Protein AF-X1QXF0-F1 (afdb_monomer_lite)

Foldseek 3Di:
DEEQCFLNPPPVVCVVVVDQDEYEHQDPVSVVNNCVVPVPHHYDHDHPPDLADPAAFQADQDYHYPPPVVLVVDPSNVVRRNRRHHDD

Radius of gyration: 12.55 Å; chains: 1; bounding box: 30×27×30 Å

pLDDT: mean 96.08, std 4.85, range [59.84, 98.75]

Structure (mmCIF, N/CA/C/O backbone):
data_AF-X1QXF0-F1
#
_entry.id   AF-X1QXF0-F1
#
loop_
_atom_site.group_PDB
_atom_site.id
_atom_site.type_symbol
_atom_site.label_atom_id
_atom_site.label_alt_id
_atom_site.label_comp_id
_atom_site.label_asym_id
_atom_site.label_entity_id
_atom_site.label_seq_id
_atom_site.pdbx_PDB_ins_code
_atom_site.Cartn_x
_atom_site.Cartn_y
_atom_site.Cartn_z
_atom_site.occupancy
_atom_site.B_iso_or_equiv
_atom_site.auth_seq_id
_atom_site.auth_comp_id
_atom_site.auth_asym_id
_atom_site.auth_atom_id
_atom_site.pdbx_PDB_model_num
ATOM 1 N N . PHE A 1 1 ? -5.645 -0.481 0.797 1.00 97.81 1 PHE A N 1
ATOM 2 C CA . PHE A 1 1 ? -4.170 -0.572 0.838 1.00 97.81 1 PHE A CA 1
ATOM 3 C C . PHE A 1 1 ? -3.630 0.361 -0.223 1.00 97.81 1 PHE A C 1
ATOM 5 O O . PHE A 1 1 ? -4.103 0.277 -1.348 1.00 97.81 1 PHE A O 1
ATOM 12 N N . ASP A 1 2 ? -2.755 1.287 0.151 1.00 98.06 2 ASP A N 1
ATOM 13 C CA . ASP A 1 2 ? -2.182 2.308 -0.733 1.00 98.06 2 ASP A CA 1
ATOM 14 C C . ASP A 1 2 ? -0.748 1.903 -1.104 1.00 98.06 2 ASP A C 1
ATOM 16 O O . ASP A 1 2 ? 0.149 1.954 -0.260 1.00 98.06 2 ASP A O 1
ATOM 20 N N . ILE A 1 3 ? -0.566 1.401 -2.327 1.00 97.19 3 ILE A N 1
ATOM 21 C CA . ILE A 1 3 ? 0.703 0.901 -2.870 1.00 97.19 3 ILE A CA 1
ATOM 22 C C . ILE A 1 3 ? 1.463 2.062 -3.506 1.00 97.19 3 ILE A C 1
ATOM 24 O O . ILE A 1 3 ? 0.947 2.713 -4.416 1.00 97.19 3 ILE A O 1
ATOM 28 N N . GLY A 1 4 ? 2.701 2.282 -3.064 1.00 96.44 4 GLY A N 1
ATOM 29 C CA . GLY A 1 4 ? 3.462 3.476 -3.433 1.00 96.44 4 GLY A CA 1
ATOM 30 C C . GLY A 1 4 ? 2.854 4.740 -2.821 1.00 96.44 4 GLY A C 1
ATOM 31 O O . GLY A 1 4 ? 2.833 5.797 -3.452 1.00 96.44 4 GLY A O 1
ATOM 32 N N . GLY A 1 5 ? 2.276 4.625 -1.619 1.00 97.19 5 GLY A N 1
ATOM 33 C CA . GLY A 1 5 ? 1.546 5.724 -0.975 1.00 97.19 5 GLY A CA 1
ATOM 34 C C . GLY A 1 5 ? 2.437 6.889 -0.522 1.00 97.19 5 GLY A C 1
ATOM 35 O O . GLY A 1 5 ? 1.932 7.952 -0.129 1.00 97.19 5 GLY A O 1
ATOM 36 N N . GLY A 1 6 ? 3.763 6.720 -0.580 1.00 97.69 6 GLY A N 1
ATOM 37 C CA . GLY A 1 6 ? 4.758 7.728 -0.251 1.00 97.69 6 GLY A CA 1
ATOM 38 C C . GLY A 1 6 ? 4.551 8.333 1.135 1.00 97.69 6 GLY A C 1
ATOM 39 O O . GLY A 1 6 ? 4.322 7.646 2.127 1.00 97.69 6 GLY A O 1
ATOM 40 N N . SER A 1 7 ? 4.589 9.666 1.199 1.00 98.31 7 SER A N 1
ATOM 41 C CA . SER A 1 7 ? 4.365 10.434 2.434 1.00 98.31 7 SER A CA 1
ATOM 42 C C . SER A 1 7 ? 2.881 10.655 2.781 1.00 98.31 7 SER A C 1
ATOM 44 O O . SER A 1 7 ? 2.550 11.580 3.530 1.00 98.31 7 SER A O 1
ATOM 46 N N . GLY A 1 8 ? 1.984 9.829 2.228 1.00 98.00 8 GLY A N 1
ATOM 47 C CA . GLY A 1 8 ? 0.563 9.790 2.581 1.00 98.00 8 GLY A CA 1
ATOM 48 C C . GLY A 1 8 ? -0.329 10.781 1.848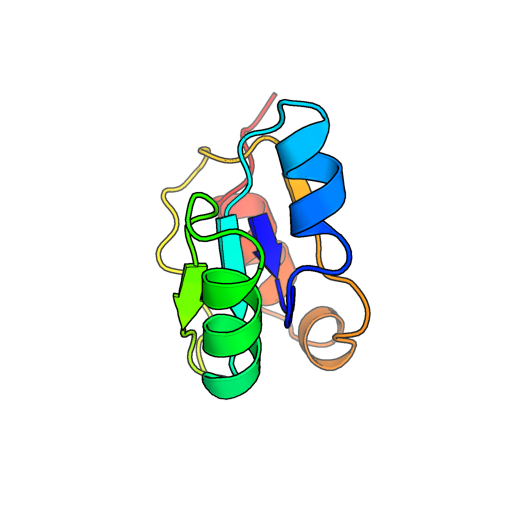 1.00 98.00 8 GLY A C 1
ATOM 49 O O . GLY A 1 8 ? -1.344 11.195 2.404 1.00 98.00 8 GLY A O 1
ATOM 50 N N . ARG A 1 9 ? 0.016 11.170 0.612 1.00 97.75 9 ARG A N 1
ATOM 51 C CA . ARG A 1 9 ? -0.782 12.128 -0.184 1.00 97.75 9 ARG A CA 1
ATOM 52 C C . ARG A 1 9 ? -2.256 11.717 -0.285 1.00 97.75 9 ARG A C 1
ATOM 54 O O . ARG A 1 9 ? -3.122 12.584 -0.259 1.00 97.75 9 ARG A O 1
ATOM 61 N N . ILE A 1 10 ? -2.515 10.415 -0.402 1.00 98.19 10 ILE A N 1
ATOM 62 C CA . ILE A 1 10 ? -3.862 9.842 -0.513 1.00 98.19 10 ILE A CA 1
ATOM 63 C C . ILE A 1 10 ? -4.294 9.195 0.806 1.00 98.19 10 ILE A C 1
ATOM 65 O O . ILE A 1 10 ? -5.419 9.408 1.256 1.00 98.19 10 ILE A O 1
ATOM 69 N N . ALA A 1 11 ? -3.388 8.474 1.471 1.00 98.44 11 ALA A N 1
ATOM 70 C CA . ALA A 1 11 ? -3.687 7.811 2.735 1.00 98.44 11 ALA A CA 1
ATOM 71 C C . ALA A 1 11 ? -4.147 8.756 3.860 1.00 98.44 11 ALA A C 1
ATOM 73 O O . ALA A 1 11 ? -5.069 8.397 4.589 1.00 98.44 11 ALA A O 1
ATOM 74 N N . ILE A 1 12 ? -3.553 9.950 4.001 1.00 98.62 12 ILE A N 1
ATOM 75 C CA . ILE A 1 12 ? -3.899 10.885 5.088 1.00 98.62 12 ILE A CA 1
ATOM 76 C C . ILE A 1 12 ? -5.333 11.419 4.943 1.00 98.62 12 ILE A C 1
ATOM 78 O O . ILE A 1 12 ? -6.088 11.310 5.910 1.00 98.62 12 ILE A O 1
ATOM 82 N N . PRO A 1 13 ? -5.759 11.966 3.785 1.00 98.44 13 PRO A N 1
ATOM 83 C CA . PRO A 1 13 ? -7.154 12.358 3.593 1.00 98.44 13 PRO A CA 1
ATOM 84 C C . PRO A 1 13 ? -8.146 11.216 3.839 1.00 98.44 13 PRO A C 1
ATOM 86 O O . PRO A 1 13 ? -9.107 11.412 4.572 1.00 98.44 13 PRO A O 1
ATOM 89 N N . LEU A 1 14 ? -7.885 10.017 3.301 1.00 98.44 14 LEU A N 1
ATOM 90 C CA . LEU A 1 14 ? -8.763 8.856 3.495 1.00 98.44 14 LEU A CA 1
ATOM 91 C C . LEU A 1 14 ? -8.870 8.447 4.968 1.00 98.44 14 LEU A C 1
ATOM 93 O O . LEU A 1 14 ? -9.959 8.151 5.451 1.00 98.44 14 LEU A O 1
ATOM 97 N N . TYR A 1 15 ? -7.751 8.447 5.693 1.00 98.62 15 TYR A N 1
ATOM 98 C CA . TYR A 1 15 ? -7.746 8.167 7.126 1.00 98.62 15 TYR A CA 1
ATOM 99 C C . TYR A 1 15 ? -8.572 9.191 7.912 1.00 98.62 15 TYR A C 1
ATOM 101 O O . TYR A 1 15 ? -9.380 8.815 8.760 1.00 98.62 15 TYR A O 1
ATOM 109 N N . ARG A 1 16 ? -8.418 10.482 7.598 1.00 98.06 16 ARG A N 1
ATOM 110 C CA . ARG A 1 16 ? -9.176 11.570 8.240 1.00 98.06 16 ARG A CA 1
ATOM 111 C C . ARG A 1 16 ? -10.672 11.526 7.936 1.00 98.06 16 ARG A C 1
ATOM 113 O O . ARG A 1 16 ? -11.451 11.999 8.754 1.00 98.06 16 ARG A O 1
ATOM 120 N N . ASP A 1 17 ? -11.056 10.926 6.815 1.00 98.44 17 ASP A N 1
ATOM 121 C CA . ASP A 1 17 ? -12.452 10.650 6.454 1.00 98.44 17 ASP A CA 1
ATOM 122 C C . ASP A 1 17 ? -13.020 9.391 7.150 1.00 98.44 17 ASP A C 1
ATOM 124 O O . ASP A 1 17 ? -14.167 9.007 6.950 1.00 98.44 17 ASP A O 1
ATOM 128 N N . GLY A 1 18 ? -12.228 8.731 8.004 1.00 98.38 18 GLY A N 1
ATOM 129 C CA . GLY A 1 18 ? -12.650 7.575 8.798 1.00 98.38 18 GLY A CA 1
ATOM 130 C C . GLY A 1 18 ? -12.369 6.219 8.148 1.00 98.38 18 GLY A C 1
ATOM 131 O O . GLY A 1 18 ? -12.750 5.181 8.699 1.00 98.38 18 GLY A O 1
ATOM 132 N N . HIS A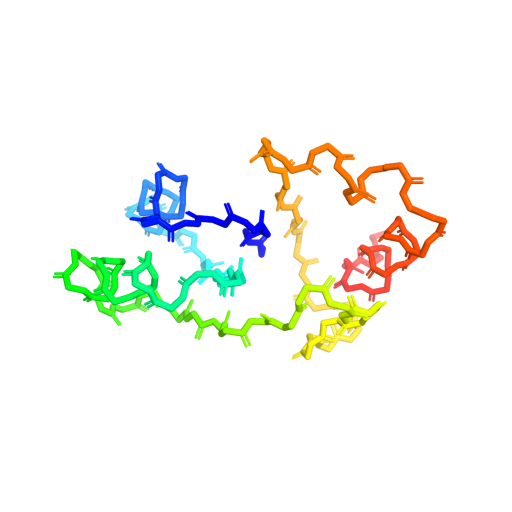 1 19 ? -11.676 6.180 7.007 1.00 98.44 19 HIS A N 1
ATOM 133 C CA . HIS A 1 19 ? -11.277 4.916 6.396 1.00 98.44 19 HIS A CA 1
ATOM 134 C C . HIS A 1 19 ? -10.066 4.296 7.097 1.00 98.44 19 HIS A C 1
ATOM 136 O O . HIS A 1 19 ? -9.106 4.958 7.491 1.00 98.44 19 HIS A O 1
ATOM 142 N N . ARG A 1 20 ? -10.058 2.963 7.178 1.00 98.12 20 ARG A N 1
ATOM 143 C CA . ARG A 1 20 ? -8.887 2.206 7.630 1.00 98.12 20 ARG A CA 1
ATOM 144 C C . ARG A 1 20 ? -7.916 2.040 6.469 1.00 98.12 20 ARG A C 1
ATOM 146 O O . ARG A 1 20 ? -8.174 1.269 5.545 1.00 98.12 20 ARG A O 1
ATOM 153 N N . VAL A 1 21 ? -6.791 2.742 6.535 1.00 98.19 21 VAL A N 1
ATOM 154 C CA . VAL A 1 21 ? -5.767 2.728 5.485 1.00 98.19 21 VAL A CA 1
ATOM 155 C C . VAL A 1 21 ? -4.494 2.061 5.995 1.00 98.19 21 VAL A C 1
ATOM 157 O O . VAL A 1 21 ? -4.120 2.203 7.151 1.00 98.19 21 VAL A O 1
ATOM 160 N N . LEU A 1 22 ? -3.838 1.322 5.107 1.00 98.50 22 LEU A N 1
ATOM 161 C CA . LEU A 1 22 ? -2.500 0.768 5.277 1.00 98.50 22 LEU A CA 1
ATOM 162 C C . LEU A 1 22 ? -1.686 1.204 4.062 1.00 98.50 22 LEU A C 1
ATOM 164 O O . LEU A 1 22 ? -2.191 1.077 2.941 1.00 98.50 22 LEU A O 1
ATOM 168 N N . VAL A 1 23 ? -0.467 1.687 4.284 1.00 98.62 23 VAL A N 1
ATOM 169 C CA . VAL A 1 23 ? 0.443 2.147 3.222 1.00 98.62 23 VAL A CA 1
ATOM 170 C C . VAL A 1 23 ? 1.564 1.132 3.005 1.00 98.62 23 VAL A C 1
ATOM 172 O O . VAL A 1 23 ? 2.155 0.652 3.971 1.00 98.62 23 VAL A O 1
ATOM 175 N N . GLY A 1 24 ? 1.862 0.808 1.749 1.00 98.00 24 GLY A N 1
ATOM 176 C CA . GLY A 1 24 ? 3.063 0.078 1.341 1.00 98.00 24 GLY A CA 1
ATOM 177 C C . GLY A 1 24 ? 3.957 0.980 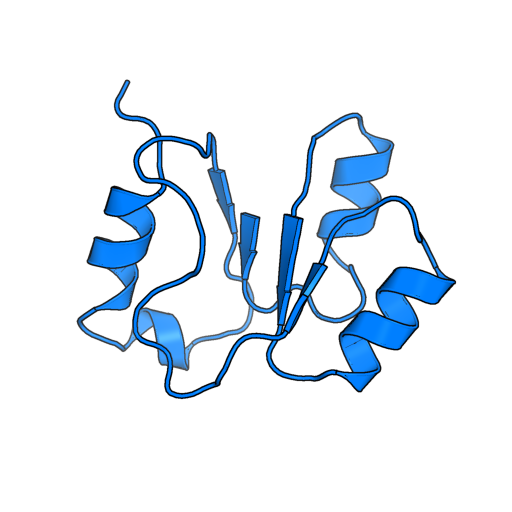0.495 1.00 98.00 24 GLY A C 1
ATOM 178 O O . GLY A 1 24 ? 3.466 1.609 -0.438 1.00 98.00 24 GLY A O 1
ATOM 179 N N . GLU A 1 25 ? 5.248 1.055 0.808 1.00 97.69 25 GLU A N 1
ATOM 180 C CA . GLU A 1 25 ? 6.197 1.952 0.130 1.00 97.69 25 GLU A CA 1
ATOM 181 C C . GLU A 1 25 ? 7.611 1.352 0.131 1.00 97.69 25 GLU A C 1
ATOM 183 O O . GLU A 1 25 ? 7.967 0.654 1.081 1.00 97.69 25 GLU A O 1
ATOM 188 N N . ILE A 1 26 ? 8.399 1.600 -0.919 1.00 96.88 26 ILE A N 1
ATOM 189 C CA . ILE A 1 26 ? 9.804 1.162 -1.024 1.00 96.88 26 ILE A CA 1
ATOM 190 C C . ILE A 1 26 ? 10.767 2.183 -0.402 1.00 96.88 26 ILE A C 1
ATOM 192 O O . ILE A 1 26 ? 11.849 1.822 0.057 1.00 96.88 26 ILE A O 1
ATOM 196 N N . ASP A 1 27 ? 10.379 3.461 -0.367 1.00 97.56 27 ASP A N 1
ATOM 197 C CA . ASP A 1 27 ? 11.172 4.538 0.223 1.00 97.56 27 ASP A CA 1
ATOM 198 C C . ASP A 1 27 ? 10.898 4.701 1.731 1.00 97.56 27 ASP A C 1
ATOM 200 O O . ASP A 1 27 ? 9.891 5.265 2.175 1.00 97.56 27 ASP A O 1
ATOM 204 N N . ALA A 1 28 ? 11.856 4.262 2.548 1.00 98.25 28 ALA A N 1
ATOM 205 C CA . ALA A 1 28 ? 11.801 4.398 4.001 1.00 98.25 28 ALA A CA 1
ATOM 206 C C . ALA A 1 28 ? 11.734 5.862 4.480 1.00 98.25 28 ALA A C 1
ATOM 208 O O . ALA A 1 28 ? 11.149 6.136 5.535 1.00 98.25 28 ALA A O 1
ATOM 209 N N . LEU A 1 29 ? 12.306 6.815 3.734 1.00 98.50 29 LEU A N 1
ATOM 210 C CA . LEU A 1 29 ? 12.229 8.232 4.090 1.00 98.50 29 LEU A CA 1
ATOM 211 C C . LEU A 1 29 ? 10.797 8.749 3.934 1.00 98.50 29 LEU A C 1
ATOM 213 O O . LEU A 1 29 ? 10.299 9.443 4.824 1.00 98.50 29 LEU A O 1
ATOM 217 N N . ALA A 1 30 ? 10.112 8.374 2.854 1.00 98.50 30 ALA A N 1
ATOM 218 C CA . ALA A 1 30 ? 8.713 8.724 2.644 1.00 98.50 30 ALA A CA 1
ATOM 219 C C . ALA A 1 30 ? 7.817 8.193 3.777 1.00 98.50 30 ALA A C 1
ATOM 221 O O . ALA A 1 30 ? 6.995 8.948 4.307 1.00 98.50 30 ALA A O 1
ATOM 222 N N . LEU A 1 31 ? 8.044 6.954 4.231 1.00 98.50 31 LEU A N 1
ATOM 223 C CA . LEU A 1 31 ? 7.333 6.381 5.381 1.00 98.50 31 LEU A CA 1
ATOM 224 C C . LEU A 1 31 ? 7.632 7.106 6.694 1.00 98.50 31 LEU A C 1
ATOM 226 O O . LEU A 1 31 ? 6.727 7.332 7.497 1.00 98.50 31 LEU A O 1
ATOM 230 N N . LYS A 1 32 ? 8.878 7.534 6.911 1.00 98.69 32 LYS A N 1
ATOM 231 C CA . LYS A 1 32 ? 9.230 8.355 8.076 1.00 98.69 32 LYS A CA 1
ATOM 232 C C . LYS A 1 32 ? 8.487 9.694 8.065 1.00 98.69 32 LYS A C 1
ATOM 234 O O . LYS A 1 32 ? 8.017 10.139 9.112 1.00 98.69 32 LYS A O 1
ATOM 239 N N . ILE A 1 33 ? 8.354 10.327 6.897 1.00 98.75 33 ILE A N 1
ATOM 240 C CA . ILE A 1 33 ? 7.584 11.570 6.738 1.00 98.75 33 ILE A CA 1
ATOM 241 C C . ILE A 1 33 ? 6.096 11.316 7.003 1.00 98.75 33 ILE A C 1
ATOM 243 O O . ILE A 1 33 ? 5.477 12.108 7.713 1.00 98.75 33 ILE A O 1
ATOM 247 N N . LEU A 1 34 ? 5.530 10.223 6.478 1.00 98.69 34 LEU A N 1
ATOM 248 C CA . LEU A 1 34 ? 4.154 9.812 6.776 1.00 98.69 34 LEU A CA 1
ATOM 249 C C . LEU A 1 34 ? 3.949 9.664 8.286 1.00 98.69 34 LEU A C 1
ATOM 251 O O . LEU A 1 34 ? 3.069 10.314 8.840 1.00 98.69 34 LEU A O 1
ATOM 255 N N . HIS A 1 35 ? 4.802 8.887 8.955 1.00 98.56 35 HIS A N 1
ATOM 256 C CA . HIS A 1 35 ? 4.698 8.649 10.393 1.00 98.56 35 HIS A CA 1
ATOM 257 C C . HIS A 1 35 ? 4.785 9.944 11.212 1.00 98.56 35 HIS A C 1
ATOM 259 O O . HIS A 1 35 ? 4.079 10.097 12.204 1.00 98.56 35 HIS A O 1
ATOM 265 N N . HIS A 1 36 ? 5.613 10.905 10.792 1.00 98.44 36 HIS A N 1
ATOM 266 C CA . HIS A 1 36 ? 5.687 12.207 11.454 1.00 98.44 36 HIS A CA 1
ATOM 267 C C . HIS A 1 36 ? 4.419 13.055 11.260 1.00 98.44 36 HIS A C 1
ATOM 269 O O . HIS A 1 36 ? 4.046 13.808 12.156 1.00 98.44 36 HIS A O 1
ATOM 275 N N . ARG A 1 37 ? 3.759 12.951 10.098 1.00 98.25 37 ARG A N 1
ATOM 276 C CA . ARG A 1 37 ? 2.536 13.707 9.776 1.00 98.25 37 ARG A CA 1
ATOM 277 C C . ARG A 1 37 ? 1.273 13.090 10.371 1.00 98.25 37 ARG A C 1
ATOM 279 O O . ARG A 1 37 ? 0.370 13.832 10.742 1.00 98.25 37 ARG A O 1
ATOM 286 N N . GLU A 1 38 ? 1.195 11.764 10.396 1.00 98.19 38 GLU A N 1
ATOM 287 C CA . GLU A 1 38 ? 0.038 10.995 10.855 1.00 98.19 38 GLU A CA 1
ATOM 288 C C . GLU A 1 38 ? 0.495 9.604 11.330 1.00 98.19 38 GLU A C 1
ATOM 290 O O . GLU A 1 38 ? 0.473 8.621 10.588 1.00 98.19 38 GLU A O 1
ATOM 295 N N . SER A 1 39 ? 0.948 9.520 12.583 1.00 97.81 39 SER A N 1
ATOM 296 C CA . SER A 1 39 ? 1.547 8.304 13.158 1.00 97.81 39 SER A CA 1
ATOM 297 C C . SER A 1 39 ? 0.562 7.149 13.344 1.00 97.81 39 SER A C 1
ATOM 299 O O . SER A 1 39 ? 0.988 6.006 13.515 1.00 97.81 39 SER A O 1
ATOM 301 N N . ALA A 1 40 ? -0.742 7.435 13.302 1.00 98.31 40 ALA A N 1
ATOM 302 C CA . ALA A 1 40 ? -1.804 6.448 13.445 1.00 98.31 40 ALA A CA 1
ATOM 303 C C . ALA A 1 40 ? -2.034 5.607 12.177 1.00 98.31 40 ALA A C 1
ATOM 305 O O . ALA A 1 40 ? -2.658 4.547 12.261 1.00 98.31 40 ALA A O 1
ATOM 306 N N . ILE A 1 41 ? -1.532 6.042 11.014 1.00 98.56 41 ILE A N 1
ATOM 307 C CA . ILE A 1 41 ? -1.624 5.258 9.780 1.00 98.56 41 ILE A CA 1
ATOM 308 C 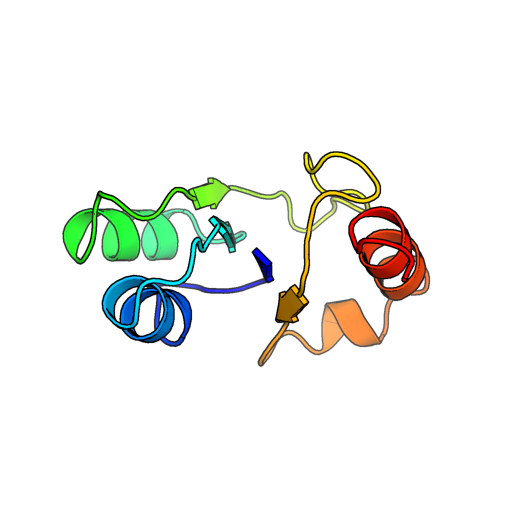C . ILE A 1 41 ? -0.533 4.180 9.803 1.00 98.56 41 ILE A C 1
ATOM 310 O O . ILE A 1 41 ? 0.654 4.513 9.772 1.00 98.56 41 ILE A O 1
ATOM 314 N N . PRO A 1 42 ? -0.891 2.884 9.819 1.00 98.19 42 PRO A N 1
ATOM 315 C CA . PRO A 1 42 ? 0.098 1.828 9.703 1.00 98.19 42 PRO A CA 1
ATOM 316 C C . PRO A 1 42 ? 0.756 1.861 8.318 1.00 98.19 42 PRO A C 1
ATOM 318 O O . PRO A 1 42 ? 0.105 2.098 7.294 1.00 98.19 42 PRO A O 1
ATOM 321 N N . SER A 1 43 ? 2.052 1.561 8.283 1.00 98.31 43 SER A N 1
ATOM 322 C CA . SER A 1 43 ? 2.836 1.503 7.051 1.00 98.31 43 SER A CA 1
ATOM 323 C C . SER A 1 43 ? 3.802 0.327 7.039 1.00 98.31 43 SER A C 1
ATOM 325 O O . SER A 1 43 ? 4.331 -0.054 8.083 1.00 98.31 43 SER A O 1
ATOM 327 N N . ILE A 1 44 ? 4.068 -0.211 5.853 1.00 97.69 44 ILE A N 1
ATOM 328 C CA . ILE A 1 44 ? 4.980 -1.331 5.625 1.00 97.69 44 ILE A CA 1
ATOM 329 C C . ILE A 1 44 ? 6.025 -0.893 4.601 1.00 97.69 44 ILE A C 1
ATOM 331 O O . ILE A 1 44 ? 5.675 -0.462 3.502 1.00 97.69 44 ILE A O 1
ATOM 335 N N . LEU A 1 45 ? 7.301 -1.040 4.958 1.00 97.81 45 LEU A N 1
ATOM 336 C CA . LEU A 1 45 ? 8.395 -0.957 3.996 1.00 97.81 45 LEU A CA 1
ATOM 337 C C . LEU A 1 45 ? 8.394 -2.241 3.159 1.00 97.81 45 LEU A C 1
ATOM 339 O O . LEU A 1 45 ? 8.519 -3.335 3.714 1.00 97.81 45 LEU A O 1
ATOM 343 N N . VAL A 1 46 ? 8.219 -2.115 1.849 1.00 95.69 46 VAL A N 1
ATOM 344 C CA . VAL A 1 46 ? 8.203 -3.247 0.911 1.00 95.69 46 VAL A CA 1
ATOM 345 C C . VAL A 1 46 ? 9.491 -3.272 0.089 1.00 95.69 46 VAL A C 1
ATOM 347 O O . VAL A 1 46 ? 10.127 -2.242 -0.112 1.00 95.69 46 VAL A O 1
ATOM 350 N N . SER A 1 47 ? 9.900 -4.452 -0.376 1.00 93.25 47 SER A N 1
ATOM 351 C CA . SER A 1 47 ? 11.011 -4.583 -1.331 1.00 93.25 47 SER A CA 1
ATOM 352 C C . SER A 1 47 ? 10.509 -4.275 -2.745 1.00 93.25 47 SER A C 1
ATOM 354 O O . SER A 1 47 ? 9.380 -4.628 -3.089 1.00 93.25 47 SER A O 1
ATOM 356 N N . GLY A 1 48 ? 11.342 -3.621 -3.562 1.00 89.31 4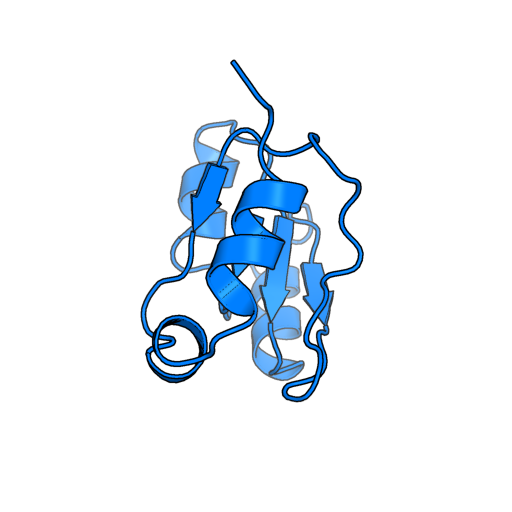8 GLY A N 1
ATOM 357 C CA . GLY A 1 48 ? 11.021 -3.321 -4.965 1.00 89.31 48 GLY A CA 1
ATOM 358 C C . GLY A 1 48 ? 10.966 -4.568 -5.855 1.00 89.31 48 GLY A C 1
ATOM 359 O O . GLY A 1 48 ? 10.379 -4.539 -6.931 1.00 89.31 48 GLY A O 1
ATOM 360 N N . GLU A 1 49 ? 11.541 -5.671 -5.384 1.00 90.94 49 GLU A N 1
ATOM 361 C CA . GLU A 1 49 ? 11.590 -6.978 -6.035 1.00 90.94 49 GLU A CA 1
ATOM 362 C C . GLU A 1 49 ? 10.474 -7.918 -5.549 1.00 90.94 49 GLU A C 1
ATOM 364 O O . GLU A 1 49 ? 10.323 -9.031 -6.059 1.00 90.94 49 GLU A O 1
ATOM 369 N N . ALA A 1 50 ? 9.698 -7.507 -4.541 1.00 90.81 50 ALA A N 1
ATOM 370 C CA . ALA A 1 50 ? 8.645 -8.331 -3.976 1.00 90.81 50 ALA A CA 1
ATOM 371 C C . ALA A 1 50 ? 7.485 -8.486 -4.968 1.00 90.81 50 ALA A C 1
ATOM 373 O O . ALA A 1 50 ? 6.830 -7.519 -5.342 1.00 90.81 50 ALA A O 1
ATOM 374 N N . THR A 1 51 ? 7.167 -9.732 -5.316 1.00 95.38 51 THR A N 1
ATOM 375 C CA . THR A 1 51 ? 5.996 -10.088 -6.137 1.00 95.38 51 THR A CA 1
ATOM 376 C C . THR A 1 51 ? 4.767 -10.441 -5.296 1.00 95.38 51 THR A C 1
ATOM 378 O O . THR A 1 51 ? 3.749 -10.906 -5.807 1.00 95.38 51 THR A O 1
ATOM 381 N N . ARG A 1 52 ? 4.870 -10.268 -3.974 1.00 95.69 52 ARG A N 1
ATOM 382 C CA . ARG A 1 52 ? 3.813 -10.569 -3.011 1.00 95.69 52 ARG A CA 1
ATOM 383 C C . ARG A 1 52 ? 3.901 -9.644 -1.807 1.00 95.69 52 ARG A C 1
ATOM 385 O O . ARG A 1 52 ? 4.966 -9.491 -1.210 1.00 95.69 52 ARG A O 1
ATOM 392 N N . TYR A 1 53 ? 2.766 -9.085 -1.408 1.00 95.88 53 TYR A N 1
ATOM 393 C CA . TYR A 1 53 ? 2.650 -8.243 -0.228 1.00 95.88 53 TYR A CA 1
ATOM 394 C C . TYR A 1 53 ? 2.304 -9.075 1.016 1.00 95.88 53 TYR A C 1
ATOM 396 O O . TYR A 1 53 ? 1.575 -10.072 0.922 1.00 95.88 53 TYR A O 1
ATOM 404 N N . PRO A 1 54 ? 2.747 -8.652 2.216 1.00 95.00 54 PRO A N 1
ATOM 405 C CA . PRO A 1 54 ? 2.439 -9.309 3.491 1.00 95.00 54 PRO A CA 1
ATOM 406 C C . PRO A 1 54 ? 1.002 -9.015 3.966 1.00 95.00 54 PRO A C 1
ATOM 408 O O . PRO A 1 54 ? 0.751 -8.693 5.124 1.00 95.00 54 PRO A O 1
ATOM 411 N N . ILE A 1 55 ? 0.038 -9.115 3.052 1.00 96.88 55 ILE A N 1
ATOM 412 C CA . ILE A 1 55 ? -1.388 -8.895 3.282 1.00 96.88 55 ILE A CA 1
ATOM 413 C C . ILE A 1 55 ? -2.111 -10.232 3.167 1.00 96.88 55 ILE A C 1
ATOM 415 O O . ILE A 1 55 ? -1.859 -11.029 2.253 1.00 96.88 55 ILE A O 1
ATOM 419 N N . ARG A 1 56 ? -3.031 -10.487 4.099 1.00 96.75 56 ARG A N 1
ATOM 420 C CA . ARG A 1 56 ? -3.870 -11.688 4.084 1.00 96.75 56 ARG A CA 1
ATOM 421 C C . ARG A 1 56 ? -4.733 -11.713 2.816 1.00 96.75 56 ARG A C 1
ATOM 423 O O . ARG A 1 56 ? -5.103 -10.679 2.277 1.00 96.75 56 ARG A O 1
ATOM 430 N N . ALA A 1 57 ? -5.032 -12.909 2.315 1.00 97.62 57 ALA A N 1
ATOM 431 C CA . ALA A 1 57 ? -5.972 -13.039 1.208 1.00 97.62 57 ALA A CA 1
ATOM 432 C C . ALA A 1 57 ? -7.385 -12.589 1.622 1.00 97.62 57 ALA A C 1
ATOM 434 O O . ALA A 1 57 ? -7.775 -12.787 2.778 1.00 97.62 57 ALA A O 1
ATOM 435 N N . SER A 1 58 ? -8.134 -12.010 0.684 1.00 97.69 58 SER A N 1
ATOM 436 C CA . SER A 1 58 ? -9.530 -11.592 0.869 1.00 97.69 58 SER A CA 1
ATOM 437 C C . SER A 1 58 ? -9.766 -10.713 2.102 1.00 97.69 58 SER A C 1
ATOM 439 O O . SER A 1 58 ? -10.743 -10.895 2.827 1.00 97.69 58 SER A O 1
ATOM 441 N N . SER A 1 59 ? -8.853 -9.781 2.390 1.00 97.50 59 SER A N 1
ATOM 442 C CA . SER A 1 59 ? -8.934 -8.925 3.582 1.00 97.50 59 SER A CA 1
ATOM 443 C C . SER A 1 59 ? -9.156 -7.447 3.281 1.00 97.50 59 SER A C 1
ATOM 445 O O . SER A 1 59 ? -9.472 -6.695 4.201 1.00 97.50 59 SER A O 1
ATOM 447 N N . LEU A 1 60 ? -8.976 -7.014 2.033 1.00 97.94 60 LEU A N 1
ATOM 448 C CA . LEU A 1 60 ? -9.097 -5.614 1.634 1.00 97.94 60 LEU A CA 1
ATOM 449 C C . LEU A 1 60 ? -10.385 -5.358 0.858 1.00 97.94 60 LEU A C 1
ATOM 451 O O . LEU A 1 60 ? -10.754 -6.136 -0.013 1.00 97.94 60 LEU A O 1
ATOM 455 N N . ASP A 1 61 ? -11.015 -4.220 1.124 1.00 97.94 61 ASP A N 1
ATOM 456 C CA . ASP A 1 61 ? -12.130 -3.710 0.319 1.00 97.94 61 ASP A CA 1
ATOM 457 C C . ASP A 1 61 ? -11.639 -2.969 -0.937 1.00 97.94 61 ASP A C 1
ATOM 459 O O . ASP A 1 61 ? -12.348 -2.885 -1.932 1.00 97.94 61 ASP A O 1
ATOM 463 N N . CYS A 1 62 ? -10.418 -2.419 -0.896 1.00 97.81 62 CYS A N 1
ATOM 464 C CA . CYS A 1 62 ? -9.844 -1.633 -1.986 1.00 97.81 62 CYS A CA 1
ATOM 465 C C . CYS A 1 62 ? -8.303 -1.655 -1.977 1.00 97.81 62 CYS A C 1
ATOM 467 O O . CYS A 1 62 ? -7.655 -1.636 -0.915 1.00 97.81 62 CYS A O 1
ATOM 469 N N . VAL A 1 63 ? -7.722 -1.646 -3.179 1.00 97.38 63 VAL A N 1
ATOM 470 C CA . VAL A 1 63 ? -6.294 -1.442 -3.448 1.00 97.38 63 VAL A CA 1
ATOM 471 C C . VAL A 1 63 ? -6.146 -0.191 -4.312 1.00 97.38 63 VAL A C 1
ATOM 473 O O . VAL A 1 63 ? -6.800 -0.070 -5.344 1.00 97.38 63 VAL A O 1
ATOM 476 N N . LEU A 1 64 ? -5.282 0.728 -3.889 1.00 97.50 64 LEU A N 1
ATOM 477 C CA . LEU A 1 64 ? -4.888 1.910 -4.645 1.00 97.50 64 LEU A CA 1
ATOM 478 C C . LEU A 1 64 ? -3.433 1.742 -5.077 1.00 97.50 64 LEU A C 1
ATOM 480 O O . LEU A 1 64 ? -2.602 1.300 -4.288 1.00 97.50 64 LEU A O 1
ATOM 484 N N . CYS A 1 65 ? -3.138 2.090 -6.324 1.00 96.19 65 CYS A N 1
ATOM 485 C CA . CYS A 1 65 ? -1.786 2.134 -6.865 1.00 96.19 65 CYS A CA 1
ATOM 486 C C . CYS A 1 65 ? -1.725 3.294 -7.858 1.00 96.19 65 CYS A C 1
ATOM 488 O O . CYS A 1 65 ? -2.301 3.224 -8.943 1.00 96.19 65 CYS A O 1
ATOM 490 N N . LEU A 1 66 ? -1.118 4.407 -7.447 1.00 94.94 66 LEU A N 1
ATOM 491 C CA . LEU A 1 66 ? -1.161 5.663 -8.194 1.00 94.94 66 LEU A CA 1
ATOM 492 C C . LEU A 1 66 ? 0.256 6.177 -8.431 1.00 94.94 66 LEU A C 1
ATOM 494 O O . LEU A 1 66 ? 0.970 6.487 -7.485 1.00 94.94 66 LEU A O 1
ATOM 498 N N . GLY A 1 67 ? 0.636 6.335 -9.700 1.00 90.19 67 GLY A N 1
ATOM 499 C CA . GLY A 1 67 ? 1.964 6.835 -10.067 1.00 90.19 67 GLY A CA 1
ATOM 500 C C . GLY A 1 67 ? 3.081 5.790 -9.988 1.00 90.19 67 GLY A C 1
ATOM 501 O O . GLY A 1 67 ? 4.240 6.172 -9.878 1.00 90.19 67 GLY A O 1
ATOM 502 N N . VAL A 1 68 ? 2.747 4.495 -10.069 1.00 90.38 68 VAL A N 1
ATOM 503 C CA . VAL A 1 68 ? 3.717 3.383 -10.080 1.00 90.38 68 VAL A CA 1
ATOM 504 C C . VAL A 1 68 ? 3.527 2.519 -11.342 1.00 90.38 68 VAL A C 1
ATOM 506 O O . VAL A 1 68 ? 3.040 1.392 -11.258 1.00 90.38 68 VAL A O 1
ATOM 509 N N . PRO A 1 69 ? 3.843 3.046 -12.543 1.00 90.06 69 PRO A N 1
ATOM 510 C CA . PRO A 1 69 ? 3.529 2.377 -13.811 1.00 90.06 69 PRO A CA 1
ATOM 511 C C . PRO A 1 69 ? 4.193 1.000 -13.959 1.00 90.06 69 PRO A C 1
ATOM 513 O O . PRO A 1 69 ? 3.574 0.083 -14.489 1.00 90.06 69 PRO A O 1
ATOM 516 N N . SER A 1 70 ? 5.394 0.816 -13.405 1.00 90.31 70 SER A N 1
ATOM 517 C CA . SER A 1 70 ? 6.139 -0.449 -13.473 1.00 90.31 70 SER A CA 1
ATOM 518 C C . SER A 1 70 ? 5.413 -1.642 -12.842 1.00 90.31 70 SER A C 1
ATOM 520 O O . SER A 1 70 ? 5.638 -2.777 -13.250 1.00 90.31 70 SER A O 1
ATOM 522 N N . LEU A 1 71 ? 4.533 -1.412 -11.860 1.00 90.69 71 LEU A N 1
ATOM 523 C CA . LEU A 1 71 ? 3.730 -2.484 -11.267 1.00 90.69 71 LEU A CA 1
ATOM 524 C C . LEU A 1 71 ? 2.612 -2.934 -12.208 1.00 90.69 71 LEU A C 1
ATOM 526 O O . LEU A 1 71 ? 2.369 -4.129 -12.338 1.00 90.69 71 LEU A O 1
ATOM 530 N N . ILE A 1 72 ? 1.969 -1.992 -12.899 1.00 87.31 72 ILE A N 1
ATOM 531 C CA . ILE A 1 72 ? 0.876 -2.275 -13.842 1.00 87.31 72 ILE A CA 1
ATOM 532 C C . ILE A 1 72 ? 1.380 -3.092 -15.037 1.00 87.31 72 ILE A C 1
ATOM 534 O O . ILE A 1 72 ? 0.648 -3.920 -15.571 1.00 87.31 72 ILE A O 1
ATOM 538 N N . GLU A 1 73 ? 2.633 -2.881 -15.431 1.00 90.44 73 GLU A N 1
A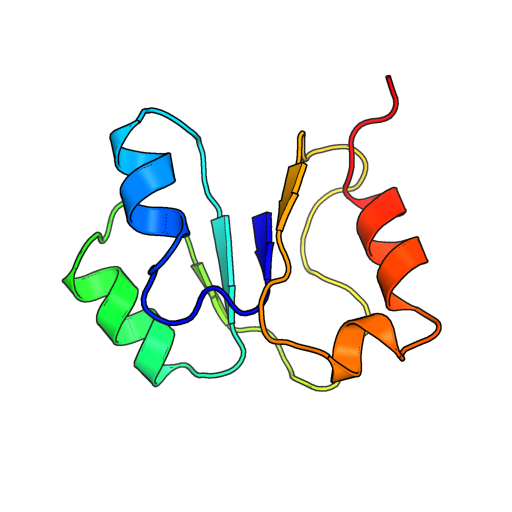TOM 539 C CA . GLU A 1 73 ? 3.293 -3.610 -16.519 1.00 90.44 73 GLU A CA 1
ATOM 540 C C . GLU A 1 73 ? 3.759 -5.016 -16.114 1.00 90.44 73 GLU A C 1
ATOM 542 O O . GLU A 1 73 ? 4.193 -5.787 -16.965 1.00 90.44 73 GLU A O 1
ATOM 547 N N . SER A 1 74 ? 3.685 -5.366 -14.827 1.00 93.56 74 SER A N 1
ATOM 548 C CA . SER A 1 74 ? 4.170 -6.651 -14.332 1.00 93.56 74 SER A CA 1
ATOM 549 C C . SER A 1 74 ? 3.075 -7.723 -14.305 1.00 93.56 74 SER A C 1
ATOM 551 O O . SER A 1 74 ? 1.970 -7.507 -13.804 1.00 93.56 74 SER A O 1
ATOM 553 N N . ASP A 1 75 ? 3.412 -8.927 -14.771 1.00 95.31 75 ASP A N 1
ATOM 554 C CA . ASP A 1 75 ? 2.458 -10.040 -14.915 1.00 95.31 75 ASP A CA 1
ATOM 555 C C . ASP A 1 75 ? 1.872 -10.540 -13.581 1.00 95.31 75 ASP A C 1
ATOM 557 O O . ASP A 1 75 ? 0.814 -11.171 -13.539 1.00 95.31 75 ASP A O 1
ATOM 561 N N . TRP A 1 76 ? 2.556 -10.279 -12.466 1.00 95.50 76 TRP A N 1
ATOM 562 C CA . TRP A 1 76 ? 2.155 -10.763 -11.145 1.00 95.50 76 TRP A CA 1
ATOM 563 C C . TRP A 1 76 ? 1.181 -9.822 -10.424 1.00 95.50 76 TRP A C 1
ATOM 565 O O . TRP A 1 76 ? 0.407 -10.275 -9.576 1.00 95.50 76 TRP A O 1
ATOM 575 N N . PHE A 1 77 ? 1.199 -8.525 -10.742 1.00 96.44 77 PHE A N 1
ATOM 576 C CA . PHE A 1 77 ? 0.593 -7.492 -9.900 1.00 96.44 77 PHE A CA 1
ATOM 577 C C . PHE A 1 77 ? -0.922 -7.629 -9.771 1.00 96.44 77 PHE A C 1
ATOM 579 O O . PHE A 1 77 ? -1.448 -7.661 -8.659 1.00 96.44 77 PHE A O 1
ATOM 586 N N . PHE A 1 78 ? -1.633 -7.798 -10.887 1.00 96.50 78 PHE A N 1
ATOM 587 C CA . PHE A 1 78 ? -3.090 -7.942 -10.853 1.00 96.50 78 PHE A CA 1
ATOM 588 C C . PHE A 1 78 ? -3.542 -9.218 -10.134 1.00 96.50 78 PHE A C 1
ATOM 590 O O . PHE A 1 78 ? -4.536 -9.195 -9.407 1.00 96.50 78 PHE A O 1
ATOM 597 N N . SER A 1 79 ? -2.795 -10.317 -10.279 1.00 97.06 79 SER A N 1
ATOM 598 C CA . SER A 1 79 ? -3.050 -11.557 -9.534 1.00 97.06 79 SER A CA 1
ATOM 599 C C . SER A 1 79 ? -2.904 -11.333 -8.026 1.00 97.06 79 SER A C 1
ATOM 601 O O . SER A 1 79 ? -3.762 -11.738 -7.238 1.00 97.06 79 SER A O 1
ATOM 603 N N . GLU A 1 80 ? -1.864 -10.605 -7.621 1.00 97.12 80 GLU A N 1
ATOM 604 C CA . GLU A 1 80 ? -1.633 -10.261 -6.224 1.00 97.12 80 GLU A CA 1
ATOM 605 C C . GLU A 1 80 ? -2.702 -9.305 -5.667 1.00 97.12 80 GLU A C 1
ATOM 607 O O . GLU A 1 80 ? -3.198 -9.517 -4.556 1.00 97.12 80 GLU A O 1
ATOM 612 N N . CYS A 1 81 ? -3.138 -8.303 -6.437 1.00 97.00 81 CYS A N 1
ATOM 613 C CA . CYS A 1 81 ? -4.272 -7.449 -6.074 1.00 97.00 81 CYS A CA 1
ATOM 614 C C . CYS A 1 81 ? -5.548 -8.272 -5.851 1.00 97.00 81 CYS A C 1
ATOM 616 O O . CYS A 1 81 ? -6.177 -8.150 -4.797 1.00 97.00 81 CYS A O 1
ATOM 618 N N . ASN A 1 82 ? -5.886 -9.158 -6.792 1.00 97.12 82 ASN A N 1
ATOM 619 C CA . ASN A 1 82 ? -7.055 -10.036 -6.697 1.00 97.12 82 ASN A CA 1
ATOM 620 C C . ASN A 1 82 ? -6.979 -10.966 -5.482 1.00 97.12 82 ASN A C 1
ATOM 622 O O . ASN A 1 82 ? -7.988 -11.214 -4.826 1.00 97.12 82 ASN A O 1
ATOM 626 N N . ARG A 1 83 ? -5.781 -11.448 -5.128 1.00 97.81 83 ARG A N 1
ATOM 627 C CA . ARG A 1 83 ? -5.582 -12.262 -3.924 1.00 97.81 83 ARG A CA 1
ATOM 628 C C . ARG A 1 83 ? -5.952 -11.497 -2.651 1.00 97.81 83 ARG A C 1
ATOM 630 O O . ARG A 1 83 ? -6.506 -12.094 -1.729 1.00 97.81 83 ARG A O 1
ATOM 637 N N . MET A 1 84 ? -5.595 -10.217 -2.550 1.00 97.75 84 MET A N 1
ATOM 638 C CA . MET A 1 84 ? -5.806 -9.411 -1.338 1.00 97.75 84 MET A CA 1
ATOM 639 C C . MET A 1 84 ? -7.237 -8.871 -1.205 1.00 97.75 84 MET A C 1
ATOM 641 O O . MET A 1 84 ? -7.697 -8.647 -0.079 1.00 97.75 84 MET A O 1
ATOM 645 N N . LEU A 1 85 ? -7.921 -8.643 -2.328 1.00 98.31 85 LEU A N 1
ATOM 646 C CA . LEU A 1 85 ? -9.280 -8.108 -2.371 1.00 98.31 85 LEU A CA 1
ATOM 647 C C . LEU A 1 85 ? -10.315 -9.141 -1.911 1.00 98.31 85 LEU A C 1
ATOM 649 O O . LEU A 1 85 ? -10.209 -10.332 -2.203 1.00 98.31 85 LEU A O 1
ATOM 653 N N . LYS A 1 86 ? -11.320 -8.681 -1.163 1.00 97.50 86 LYS A N 1
ATOM 654 C CA . LYS A 1 86 ? -12.499 -9.485 -0.826 1.00 97.50 86 LYS A CA 1
ATOM 655 C C . LYS A 1 86 ? -13.257 -9.841 -2.106 1.00 97.50 86 LYS A C 1
ATOM 657 O O . LYS A 1 86 ? -13.392 -9.017 -3.005 1.00 97.50 86 LYS A O 1
ATOM 662 N N . TRP A 1 87 ? -13.758 -11.069 -2.152 1.00 84.88 87 TRP A N 1
ATOM 663 C CA . TRP A 1 87 ? -14.641 -11.543 -3.209 1.00 84.88 87 TRP A CA 1
ATOM 664 C C . TRP A 1 87 ? -16.064 -11.249 -2.743 1.00 84.88 87 TRP A C 1
ATOM 666 O O . TRP A 1 87 ? -16.465 -11.756 -1.694 1.00 84.88 87 TRP A O 1
ATOM 676 N N . ASN A 1 88 ? -16.760 -10.379 -3.470 1.00 59.84 88 ASN A N 1
ATOM 677 C CA . ASN A 1 88 ? -18.172 -10.074 -3.242 1.00 59.84 88 ASN A CA 1
ATOM 678 C C . ASN A 1 88 ? -19.042 -10.947 -4.140 1.00 59.84 88 ASN A C 1
ATOM 680 O O . ASN A 1 88 ? -18.649 -11.129 -5.316 1.00 59.84 88 ASN A O 1
#

Sequence (88 aa):
FDIGGGSGRIAIPLYRDGHRVLVGEIDALALKILHHRESAIPSILVSGEATRYPIRASSLDCVLCLGVPSLIESDWFFSECNRMLKWN

Organism: NCBI:txid412755

InterPro domains:
  IPR013216 Methyltransferase type 11 [PF08241] (2-86)
  IPR029063 S-adenosyl-L-methionine-dependent methyltransferase superfamily [G3DSA:3.40.50.150] (1-88)
  IPR029063 S-adenosyl-L-methionine-dependent methyltransferase superfamily [SSF53335] (2-86)

Secondary structure (DSSP, 8-state):
-EET-TTTTTHHHHHHTT----EEES-HHHHHHHHHH-TTS-EEE--TT-SS-S--TT-BS--EE-S-HHHHTSTTHHHHHHHHB---